Protein AF-A0A368EZ98-F1 (afdb_monomer_lite)

Radius of gyration: 18.26 Å; chains: 1; bounding box: 40×31×53 Å

pLDDT: mean 89.75, std 13.46, range [47.06, 98.25]

Foldseek 3Di:
DVVQWDQDPLRFIWGFPLVVQVVVLVVVVVCVVPDVPVPDPDDDDDDAPPKDFAFAVCLVVLVVPDDPVDRSSVSSDPNGGPDRIIGGQPTQSCVVVLVVVCVVVVVPPRPVCCVRRHDD

Secondary structure (DSSP, 8-state):
-BTTBEE-TTS-EEEEHHHHHHHHHHHHHHHHHHS-GGG---------SS----BPTTHHHHHHT--TTS-HHHHH-GGGBS-SEEE-TT--TTHHHHHHHHHHTTTTT-SHHHHHHS--

Structure (mmCIF, N/CA/C/O backbone):
data_AF-A0A368EZ98-F1
#
_entry.id   AF-A0A368EZ98-F1
#
loop_
_atom_site.group_PDB
_atom_site.id
_atom_site.type_symbol
_atom_sit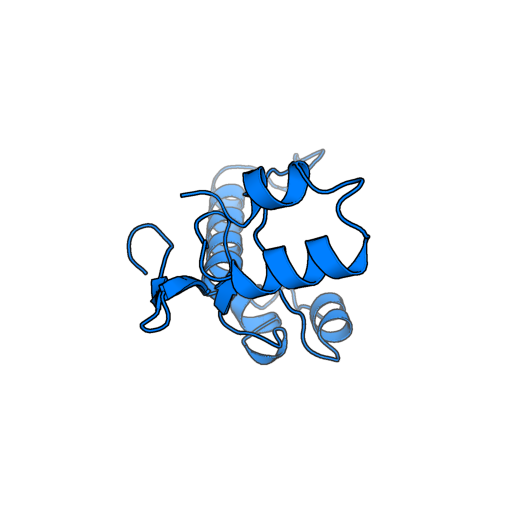e.label_atom_id
_atom_site.label_alt_id
_atom_site.label_comp_id
_atom_site.label_asym_id
_atom_site.label_entity_id
_atom_site.label_seq_id
_atom_site.pdbx_PDB_ins_code
_atom_site.Cartn_x
_atom_site.Cartn_y
_atom_site.Cartn_z
_atom_site.occupancy
_atom_site.B_iso_or_equiv
_atom_site.auth_seq_id
_atom_site.auth_comp_id
_atom_site.auth_asym_id
_atom_site.auth_atom_id
_atom_site.pdbx_PDB_model_num
ATOM 1 N N . THR A 1 1 ? 8.376 11.425 1.704 1.00 79.88 1 THR A N 1
ATOM 2 C CA . THR A 1 1 ? 7.675 11.568 0.413 1.00 79.88 1 THR A CA 1
ATOM 3 C C . THR A 1 1 ? 7.341 13.035 0.227 1.00 79.88 1 THR A C 1
ATOM 5 O O . THR A 1 1 ? 7.268 13.740 1.227 1.00 79.88 1 THR A O 1
ATOM 8 N N . CYS A 1 2 ? 7.158 13.498 -1.006 1.00 88.00 2 CYS A N 1
ATOM 9 C CA . CYS A 1 2 ? 6.487 14.773 -1.288 1.00 88.00 2 CYS A CA 1
ATOM 10 C C . CYS A 1 2 ? 5.130 14.409 -1.891 1.00 88.00 2 CYS A C 1
ATOM 12 O O . CYS A 1 2 ? 5.101 13.539 -2.753 1.00 88.00 2 CYS A O 1
ATOM 14 N N . ASP A 1 3 ? 4.022 14.948 -1.381 1.00 91.94 3 ASP A N 1
ATOM 15 C CA . ASP A 1 3 ? 2.657 14.622 -1.842 1.00 91.94 3 ASP A CA 1
ATOM 16 C C . ASP A 1 3 ? 2.341 13.112 -1.903 1.00 91.94 3 ASP A C 1
ATOM 18 O O . ASP A 1 3 ? 1.617 12.627 -2.767 1.00 91.94 3 ASP A O 1
ATOM 22 N N . GLY A 1 4 ? 2.920 12.332 -0.982 1.00 93.00 4 GLY A N 1
ATOM 23 C CA . GLY A 1 4 ? 2.732 10.877 -0.928 1.00 93.00 4 GLY A CA 1
ATOM 24 C C . GLY A 1 4 ? 3.581 10.072 -1.921 1.00 93.00 4 GLY A C 1
ATOM 25 O O . GLY A 1 4 ? 3.507 8.843 -1.907 1.00 93.00 4 GLY A O 1
ATOM 26 N N . VAL A 1 5 ? 4.438 10.718 -2.717 1.00 95.44 5 VAL A N 1
ATOM 27 C CA . VAL A 1 5 ? 5.240 10.079 -3.771 1.00 95.44 5 VAL A CA 1
ATOM 28 C C . VAL A 1 5 ? 6.748 10.196 -3.534 1.00 95.44 5 VAL A C 1
ATOM 30 O O . VAL A 1 5 ? 7.230 11.058 -2.787 1.00 95.44 5 VAL A O 1
ATOM 33 N N . LEU A 1 6 ? 7.504 9.321 -4.193 1.00 96.81 6 LEU A N 1
ATOM 34 C CA . LEU A 1 6 ? 8.953 9.372 -4.359 1.00 96.81 6 LEU A CA 1
ATOM 35 C C . LEU A 1 6 ? 9.281 9.226 -5.843 1.00 96.81 6 LEU A C 1
ATOM 37 O O . LEU A 1 6 ? 8.870 8.255 -6.472 1.00 96.81 6 LEU A O 1
ATOM 41 N N . LYS A 1 7 ? 10.060 10.169 -6.372 1.00 96.00 7 LYS A N 1
ATOM 42 C CA . LYS A 1 7 ? 10.678 10.060 -7.696 1.00 96.00 7 LYS A CA 1
ATOM 43 C C . LYS A 1 7 ? 12.059 9.442 -7.518 1.00 96.00 7 LYS A C 1
ATOM 45 O O . LYS A 1 7 ? 12.869 9.986 -6.766 1.00 96.00 7 LYS A O 1
ATOM 50 N N . GLN A 1 8 ? 12.301 8.305 -8.148 1.00 95.31 8 GLN A N 1
ATOM 51 C CA . GLN A 1 8 ? 13.575 7.601 -8.075 1.00 95.31 8 GLN A CA 1
ATOM 52 C C . GLN A 1 8 ? 14.546 8.103 -9.157 1.00 95.31 8 GLN A C 1
ATOM 54 O O . GLN A 1 8 ? 14.108 8.640 -10.178 1.00 95.31 8 GLN A O 1
ATOM 59 N N . PRO A 1 9 ? 15.868 7.923 -8.975 1.00 94.69 9 PRO A N 1
ATOM 60 C CA . PRO A 1 9 ? 16.864 8.321 -9.974 1.00 94.69 9 PRO A CA 1
ATOM 61 C C . PRO A 1 9 ? 16.722 7.615 -11.330 1.00 94.69 9 PRO A C 1
ATOM 63 O O . PRO A 1 9 ? 17.158 8.154 -12.342 1.00 94.69 9 PRO A O 1
ATOM 66 N N . ASP A 1 10 ? 16.120 6.425 -11.356 1.00 91.44 10 ASP A N 1
ATOM 67 C CA . ASP A 1 10 ? 15.850 5.654 -12.576 1.00 91.44 10 ASP A CA 1
ATOM 68 C C . ASP A 1 10 ? 14.589 6.118 -13.329 1.00 91.44 10 ASP A C 1
ATOM 70 O O . ASP A 1 10 ? 14.236 5.546 -14.359 1.00 91.44 10 ASP A O 1
ATOM 74 N N . GLY A 1 11 ? 13.924 7.167 -12.835 1.00 92.00 11 GLY A N 1
ATOM 75 C CA . GLY A 1 11 ? 12.698 7.713 -13.406 1.00 92.00 11 GLY A CA 1
ATOM 76 C C . GLY A 1 11 ? 11.419 7.052 -12.895 1.00 92.00 11 GLY A C 1
ATOM 77 O O . GLY A 1 11 ? 10.340 7.529 -13.243 1.00 92.00 11 GLY A O 1
ATO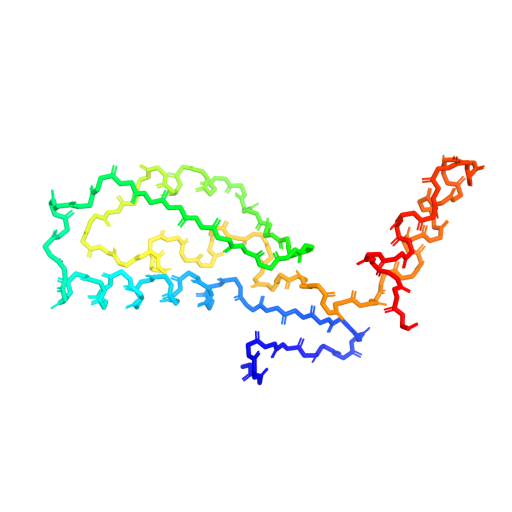M 78 N N . SER A 1 12 ? 11.507 6.011 -12.059 1.00 93.62 12 SER A N 1
ATOM 79 C CA . SER A 1 12 ? 10.316 5.391 -11.474 1.00 93.62 12 SER A CA 1
ATOM 80 C C . SER A 1 12 ? 9.643 6.293 -10.435 1.00 93.62 12 SER A C 1
ATOM 82 O O . SER A 1 12 ? 10.286 7.084 -9.731 1.00 93.62 12 SER A O 1
ATOM 84 N N . ILE A 1 13 ? 8.319 6.186 -10.333 1.00 95.94 13 ILE A N 1
ATOM 85 C CA . ILE A 1 13 ? 7.498 6.903 -9.361 1.00 95.94 13 ILE A CA 1
ATOM 86 C C . ILE A 1 13 ? 6.827 5.888 -8.441 1.00 95.94 13 ILE A C 1
ATOM 88 O O . ILE A 1 13 ? 6.033 5.045 -8.858 1.00 95.94 13 ILE A O 1
ATOM 92 N N . VAL A 1 14 ? 7.152 5.981 -7.153 1.00 97.31 14 VAL A N 1
ATOM 93 C CA . VAL A 1 14 ? 6.793 4.972 -6.153 1.00 97.31 14 VAL A CA 1
ATOM 94 C C . VAL A 1 14 ? 6.298 5.597 -4.852 1.00 97.31 14 VAL A C 1
ATOM 96 O O . VAL A 1 14 ? 6.566 6.761 -4.555 1.00 97.31 14 VAL A O 1
ATOM 99 N N . SER A 1 15 ? 5.642 4.796 -4.020 1.00 97.94 15 SER A N 1
ATOM 100 C CA . SER A 1 15 ? 5.281 5.156 -2.646 1.00 97.94 15 SER A CA 1
ATOM 101 C C . SER A 1 15 ? 5.704 4.051 -1.671 1.00 97.94 15 SER A C 1
ATOM 103 O O . SER A 1 15 ? 5.597 2.869 -2.006 1.00 97.94 15 SER A O 1
ATOM 105 N N . PRO A 1 16 ? 6.169 4.385 -0.451 1.00 97.94 16 PRO A N 1
ATOM 106 C CA . PRO A 1 16 ? 6.451 3.375 0.565 1.00 97.94 16 PRO A CA 1
ATOM 107 C C . PRO A 1 16 ? 5.173 2.657 1.006 1.00 97.94 16 PRO A C 1
ATOM 109 O O . PRO A 1 16 ? 4.220 3.302 1.437 1.00 97.94 16 PRO A O 1
ATOM 112 N N . VAL A 1 17 ? 5.160 1.325 0.973 1.00 97.88 17 VAL A N 1
ATOM 113 C CA . VAL A 1 17 ? 3.961 0.539 1.320 1.00 97.88 17 VAL A CA 1
ATOM 114 C C . VAL A 1 17 ? 3.562 0.744 2.782 1.00 97.88 17 VAL A C 1
ATOM 116 O O . VAL A 1 17 ? 2.391 0.962 3.092 1.00 97.88 17 VAL A O 1
ATOM 119 N N . LEU A 1 18 ? 4.542 0.758 3.689 1.00 97.88 18 LEU A N 1
ATOM 120 C CA . LEU A 1 18 ? 4.294 0.978 5.116 1.00 97.88 18 LEU A CA 1
ATOM 121 C C . LEU A 1 18 ? 3.736 2.371 5.431 1.00 97.88 18 LEU A C 1
ATOM 123 O O . LEU A 1 18 ? 3.071 2.532 6.452 1.00 97.88 18 LEU A O 1
ATOM 127 N N . MET A 1 19 ? 3.918 3.357 4.546 1.00 98.12 19 MET A N 1
ATOM 128 C CA . MET A 1 19 ? 3.259 4.657 4.690 1.00 98.12 19 MET A CA 1
ATOM 129 C C . MET A 1 19 ? 1.735 4.503 4.612 1.00 98.12 19 MET A C 1
ATOM 131 O O . MET A 1 19 ? 1.023 5.079 5.430 1.00 98.12 19 MET A O 1
ATOM 135 N N . TRP A 1 20 ? 1.228 3.692 3.677 1.00 97.81 20 TRP A N 1
ATOM 136 C CA . TRP A 1 20 ? -0.208 3.417 3.556 1.00 97.81 20 TRP A CA 1
ATOM 137 C C . TRP A 1 20 ? -0.738 2.590 4.725 1.00 97.81 20 TRP A C 1
ATOM 139 O O . TRP A 1 20 ? -1.815 2.883 5.239 1.00 97.81 20 TRP A O 1
ATOM 149 N N . VAL A 1 21 ? 0.034 1.602 5.189 1.00 98.06 21 VAL A N 1
ATOM 150 C CA . VAL A 1 21 ? -0.331 0.807 6.373 1.00 98.06 21 VAL A CA 1
ATOM 151 C C . VAL A 1 21 ? -0.446 1.710 7.602 1.00 98.06 21 VAL A C 1
ATOM 153 O O . VAL A 1 21 ? -1.457 1.668 8.301 1.00 98.06 21 VAL A O 1
ATOM 156 N N . LYS A 1 22 ? 0.531 2.599 7.823 1.00 98.25 22 LYS A N 1
ATOM 157 C CA . LYS A 1 22 ? 0.487 3.538 8.948 1.00 98.25 22 LYS A CA 1
ATOM 158 C C . LYS A 1 22 ? -0.657 4.541 8.826 1.00 98.25 22 LYS A C 1
ATOM 160 O O . LYS A 1 22 ? -1.282 4.880 9.826 1.00 98.25 22 LYS A O 1
ATOM 165 N N . ALA A 1 23 ? -0.953 5.012 7.616 1.00 98.00 23 ALA A N 1
ATOM 166 C CA . ALA A 1 23 ? -2.100 5.882 7.379 1.00 98.00 23 ALA A CA 1
ATOM 167 C C . ALA A 1 23 ? -3.427 5.191 7.742 1.00 98.00 23 ALA A C 1
ATOM 169 O O . ALA A 1 23 ? -4.319 5.846 8.279 1.00 98.00 23 ALA A O 1
ATOM 170 N N . MET A 1 24 ? -3.540 3.876 7.518 1.00 97.38 24 MET A N 1
ATOM 171 C CA . MET A 1 24 ? -4.707 3.096 7.936 1.00 97.38 24 MET A CA 1
ATOM 172 C C . MET A 1 24 ? -4.842 3.037 9.462 1.00 97.38 24 MET A C 1
ATOM 174 O O . MET A 1 24 ? -5.942 3.251 9.965 1.00 97.38 24 MET A O 1
ATOM 178 N N . ASP A 1 25 ? -3.744 2.830 10.201 1.00 97.69 25 ASP A N 1
ATOM 179 C CA . ASP A 1 25 ? -3.763 2.904 11.673 1.00 97.69 25 ASP A CA 1
ATOM 180 C C . ASP A 1 25 ? -4.318 4.254 12.148 1.00 97.69 25 ASP A C 1
ATOM 182 O O . ASP A 1 25 ? -5.244 4.307 12.956 1.00 97.69 25 ASP A O 1
ATOM 186 N N . LEU A 1 26 ? -3.800 5.354 11.590 1.00 98.19 26 LEU A N 1
ATOM 187 C CA . LEU A 1 26 ? -4.232 6.709 11.946 1.00 98.19 26 LEU A CA 1
ATOM 188 C C . LEU A 1 26 ? -5.708 6.960 11.604 1.00 98.19 26 LEU A C 1
ATOM 190 O O . LEU A 1 26 ? -6.423 7.590 12.383 1.00 98.19 26 LEU A O 1
ATOM 194 N N . LEU A 1 27 ? -6.179 6.463 10.458 1.00 96.81 27 LEU A N 1
ATOM 195 C CA . LEU A 1 27 ? -7.577 6.585 10.049 1.00 96.81 27 LEU A CA 1
ATOM 196 C C . LEU A 1 27 ? -8.509 5.819 10.995 1.00 96.81 27 LEU A C 1
ATOM 198 O O . LEU A 1 27 ? -9.533 6.359 11.414 1.00 96.81 27 LEU A O 1
ATOM 202 N N . LEU A 1 28 ? -8.165 4.578 11.342 1.00 95.06 28 LEU A N 1
ATOM 203 C CA . LEU A 1 28 ? -8.976 3.739 12.226 1.00 95.06 28 LEU A CA 1
ATOM 204 C C . LEU A 1 28 ? -9.028 4.305 13.651 1.00 95.06 28 LEU A C 1
ATOM 206 O O . LEU A 1 28 ? -10.107 4.346 14.247 1.00 95.06 28 LEU A O 1
ATOM 210 N N . GLU A 1 29 ? -7.905 4.818 14.161 1.00 95.81 29 GLU A N 1
ATOM 211 C CA . GLU A 1 29 ? -7.836 5.563 15.427 1.00 95.81 29 GLU A CA 1
ATOM 212 C C . GLU A 1 29 ? -8.776 6.780 15.392 1.00 95.81 29 GLU A C 1
ATOM 214 O O . GLU A 1 29 ? -9.606 6.987 16.284 1.00 95.81 29 GLU A O 1
ATOM 219 N N . HIS A 1 30 ? -8.716 7.557 14.306 1.00 96.38 30 HIS A N 1
ATOM 220 C CA . HIS A 1 30 ? -9.546 8.743 14.132 1.00 96.38 30 HIS A CA 1
ATOM 221 C C . HIS A 1 30 ? -11.042 8.404 14.082 1.00 96.38 30 HIS A C 1
ATOM 223 O O . HIS A 1 30 ? -11.846 9.056 14.753 1.00 96.38 30 HIS A O 1
ATOM 229 N N . ILE A 1 31 ? -11.425 7.361 13.341 1.00 95.31 31 ILE A N 1
ATOM 230 C CA . ILE A 1 31 ? -12.807 6.868 13.269 1.00 95.31 31 ILE A CA 1
ATOM 231 C C . ILE A 1 31 ? -13.284 6.421 14.651 1.00 95.31 31 ILE A C 1
ATOM 233 O O . ILE A 1 31 ? -14.352 6.852 15.088 1.00 95.31 31 ILE A O 1
ATOM 237 N N . ARG A 1 32 ? -12.488 5.616 15.366 1.00 94.25 32 ARG A N 1
ATOM 238 C CA . ARG A 1 32 ? -12.818 5.134 16.716 1.00 94.25 32 ARG A CA 1
ATOM 239 C C . ARG A 1 32 ? -13.054 6.284 17.695 1.00 94.25 32 ARG A C 1
ATOM 241 O O . ARG A 1 32 ? -13.921 6.170 18.556 1.00 94.25 32 ARG A O 1
ATOM 248 N N . SER A 1 33 ? -12.321 7.390 17.551 1.00 96.12 33 SER A N 1
ATOM 249 C CA . SER A 1 33 ? -12.478 8.573 18.406 1.00 96.12 33 SER A CA 1
ATOM 250 C C . SER A 1 33 ? -13.790 9.341 18.174 1.00 96.12 33 SER A C 1
ATOM 252 O O . SER A 1 33 ? -14.209 10.113 19.033 1.00 96.12 33 SER A O 1
ATOM 254 N N . ARG A 1 34 ? -14.450 9.141 17.023 1.00 96.06 34 ARG A N 1
ATOM 255 C CA . ARG A 1 34 ? -15.623 9.925 16.588 1.00 96.06 34 ARG A CA 1
ATOM 256 C C . ARG A 1 34 ? -16.900 9.115 16.424 1.00 96.06 34 ARG A C 1
ATOM 258 O O . ARG A 1 34 ? -17.989 9.678 16.483 1.00 96.06 34 ARG A O 1
ATOM 265 N N . ILE A 1 35 ? -16.781 7.815 16.177 1.00 94.69 35 ILE A N 1
ATOM 266 C CA . ILE A 1 35 ? -17.895 6.934 15.840 1.00 94.69 35 ILE A CA 1
ATOM 267 C C . ILE A 1 35 ? -17.842 5.721 16.761 1.00 94.69 35 ILE A C 1
ATOM 269 O O . ILE A 1 35 ? -16.801 5.088 16.936 1.00 94.69 35 ILE A O 1
ATOM 273 N N . ALA A 1 36 ? -18.990 5.357 17.330 1.00 95.88 36 ALA A N 1
ATOM 274 C CA . ALA A 1 36 ? -19.122 4.105 18.056 1.00 95.88 36 ALA A CA 1
ATOM 275 C C . ALA A 1 36 ? -18.960 2.936 17.072 1.00 95.88 36 ALA A C 1
ATOM 277 O O . ALA A 1 36 ? -19.910 2.582 16.390 1.00 95.88 36 ALA A O 1
ATOM 278 N N . VAL A 1 37 ? -17.777 2.317 17.012 1.00 93.88 37 VAL A N 1
ATOM 279 C CA . VAL A 1 37 ? -17.424 1.267 16.027 1.00 93.88 37 VAL A CA 1
ATOM 280 C C . VAL A 1 37 ? -18.484 0.158 15.918 1.00 93.88 37 VAL A C 1
ATOM 282 O O . VAL A 1 37 ? -18.749 -0.343 14.830 1.00 93.88 37 VAL A O 1
ATOM 285 N N . LYS A 1 38 ? -19.174 -0.160 17.022 1.00 96.00 38 LYS A N 1
ATOM 286 C CA . LYS A 1 38 ? -20.291 -1.121 17.067 1.00 96.00 38 LYS A CA 1
ATOM 287 C C . LYS A 1 38 ? -21.496 -0.780 16.172 1.00 96.00 38 LYS A C 1
ATOM 289 O O . LYS A 1 38 ? -22.327 -1.651 15.951 1.00 96.00 38 LYS A O 1
ATOM 294 N N . SER A 1 39 ? -21.641 0.462 15.707 1.00 95.62 39 SER A N 1
ATOM 295 C CA . SER A 1 39 ? -22.729 0.879 14.811 1.00 95.62 39 SER A CA 1
ATOM 296 C C . SER A 1 39 ? -22.379 0.758 13.324 1.00 95.62 39 SER A C 1
ATOM 298 O O . SER A 1 39 ? -23.250 0.967 12.479 1.00 95.62 39 SER A O 1
ATOM 300 N N . ILE A 1 40 ? -21.130 0.424 12.981 1.00 95.50 40 ILE A N 1
ATOM 301 C CA . ILE A 1 40 ? -20.687 0.284 11.591 1.00 95.50 40 ILE A CA 1
ATOM 302 C C . ILE A 1 40 ? -21.264 -1.010 11.009 1.00 95.50 40 ILE A C 1
ATOM 304 O O . ILE A 1 40 ? -20.924 -2.107 11.445 1.00 95.50 40 ILE A O 1
ATOM 308 N N . ARG A 1 41 ? -22.139 -0.884 10.004 1.00 97.12 41 ARG A N 1
ATOM 309 C CA . ARG A 1 41 ? -22.788 -2.028 9.340 1.00 97.12 41 ARG A CA 1
ATOM 310 C C . ARG A 1 41 ? -21.983 -2.591 8.170 1.00 97.12 41 ARG A C 1
ATOM 312 O O . ARG A 1 41 ? -22.065 -3.783 7.893 1.00 97.12 41 ARG A O 1
ATOM 319 N N . CYS A 1 42 ? -21.248 -1.741 7.461 1.00 96.75 42 CYS A N 1
ATOM 320 C CA . CYS A 1 42 ? -20.416 -2.138 6.332 1.00 96.75 42 CYS A CA 1
ATOM 321 C C . CYS A 1 42 ? -19.220 -1.196 6.178 1.00 96.75 42 CYS A C 1
ATOM 323 O O . CYS A 1 42 ? -19.259 -0.042 6.605 1.00 96.75 42 CYS A O 1
ATOM 325 N N . ILE A 1 43 ? -18.163 -1.713 5.554 1.00 94.81 43 ILE A N 1
ATOM 326 C CA . ILE A 1 43 ? -16.973 -0.962 5.160 1.00 94.81 43 ILE A CA 1
ATOM 327 C C . ILE A 1 43 ? -16.804 -1.167 3.656 1.00 94.81 43 ILE A C 1
ATOM 329 O O . ILE A 1 43 ? -16.870 -2.295 3.170 1.00 94.81 43 ILE A O 1
ATOM 333 N N . GLY A 1 44 ? -16.609 -0.071 2.931 1.00 95.88 44 GLY A N 1
ATOM 334 C CA . GLY A 1 44 ? -16.255 -0.059 1.516 1.00 95.88 44 GLY A CA 1
ATOM 335 C C . GLY A 1 44 ? -15.018 0.804 1.302 1.00 95.88 44 GLY A C 1
ATOM 336 O O . GLY A 1 44 ? -14.621 1.559 2.191 1.00 95.88 44 GLY A O 1
ATOM 337 N N . GLY A 1 45 ? -14.403 0.698 0.130 1.00 94.19 45 GLY A N 1
ATOM 338 C CA . GLY A 1 45 ? -13.199 1.455 -0.176 1.00 94.19 45 GLY A CA 1
ATOM 339 C C . GLY A 1 45 ? -13.013 1.674 -1.667 1.00 94.19 45 GLY A C 1
ATOM 340 O O . GLY A 1 45 ? -13.505 0.908 -2.492 1.00 94.19 45 GLY A O 1
ATOM 341 N N . GLY A 1 46 ? -12.280 2.735 -1.980 1.00 95.25 46 GLY A N 1
ATOM 342 C CA . GLY A 1 46 ? -11.661 2.965 -3.276 1.00 95.25 46 GLY A CA 1
ATOM 343 C C . GLY A 1 46 ? -10.154 3.085 -3.084 1.00 95.25 46 GLY A C 1
ATOM 344 O O . GLY A 1 46 ? -9.683 3.426 -1.998 1.00 95.25 46 GLY A O 1
ATOM 345 N N . ALA A 1 47 ? -9.400 2.798 -4.134 1.00 93.50 47 ALA A N 1
ATOM 346 C CA . ALA A 1 47 ? -7.956 2.958 -4.151 1.00 93.50 47 ALA A CA 1
ATOM 347 C C . ALA A 1 47 ? -7.540 3.592 -5.475 1.00 93.50 47 ALA A C 1
ATOM 349 O O . ALA A 1 47 ? -8.254 3.485 -6.475 1.00 93.50 47 ALA A O 1
ATOM 350 N N . GLN A 1 48 ? -6.373 4.233 -5.483 1.00 93.12 48 GLN A N 1
ATOM 351 C CA . GLN A 1 48 ? -5.731 4.603 -6.739 1.00 93.12 48 GLN A CA 1
ATOM 352 C C . GLN A 1 48 ? -5.576 3.359 -7.629 1.00 93.12 48 GLN A C 1
ATOM 354 O O . GLN A 1 48 ? -5.257 2.271 -7.142 1.00 93.12 48 GLN A O 1
ATOM 359 N N . GLN A 1 49 ? -5.810 3.518 -8.929 1.00 88.88 49 GLN A N 1
ATOM 360 C CA . GLN A 1 49 ? -5.620 2.436 -9.894 1.00 88.88 49 GLN A CA 1
ATOM 361 C C . GLN A 1 49 ? -4.124 2.208 -10.155 1.00 88.88 49 GLN A C 1
ATOM 363 O O . GLN A 1 49 ? -3.292 3.025 -9.771 1.00 88.88 49 GLN A O 1
ATOM 368 N N . HIS A 1 50 ? -3.772 1.078 -10.770 1.00 87.94 50 HIS A N 1
ATOM 369 C CA . HIS A 1 50 ? -2.412 0.731 -11.231 1.00 87.94 50 HIS A CA 1
ATOM 370 C C . HIS A 1 50 ? -1.305 0.605 -10.169 1.00 87.94 50 HIS A C 1
ATOM 372 O O . HIS A 1 50 ? -0.219 0.122 -10.484 1.00 87.94 50 HIS A O 1
ATOM 378 N N . GLY A 1 51 ? -1.572 0.949 -8.908 1.00 91.44 51 GLY A N 1
ATOM 379 C CA . GLY A 1 51 ? -0.663 0.681 -7.798 1.00 91.44 51 GLY A CA 1
ATOM 380 C C . GLY A 1 51 ? -0.574 -0.812 -7.480 1.00 91.44 51 GLY A C 1
ATOM 381 O O . GLY A 1 51 ? -1.594 -1.498 -7.442 1.00 91.44 51 GLY A O 1
ATOM 382 N N . THR A 1 52 ? 0.635 -1.320 -7.225 1.00 95.12 52 THR A N 1
ATOM 383 C CA . THR A 1 52 ? 0.851 -2.757 -6.959 1.00 95.12 52 THR A CA 1
ATOM 384 C C . THR A 1 52 ? 1.650 -2.985 -5.681 1.00 95.12 52 THR A C 1
ATOM 386 O O . THR A 1 52 ? 2.757 -2.469 -5.542 1.00 95.12 52 THR A O 1
ATOM 389 N N . VAL A 1 53 ? 1.132 -3.797 -4.755 1.00 97.44 53 VAL A N 1
ATOM 390 C CA . VAL A 1 53 ? 1.840 -4.205 -3.528 1.00 97.44 53 VAL A CA 1
ATOM 391 C C . VAL A 1 53 ? 2.359 -5.631 -3.672 1.00 97.44 53 VAL A C 1
ATOM 393 O O . VAL A 1 53 ? 1.604 -6.546 -3.993 1.00 97.44 53 VAL A O 1
ATOM 396 N N . TYR A 1 54 ? 3.643 -5.823 -3.380 1.00 97.88 54 TYR A N 1
ATOM 397 C CA . TYR A 1 54 ? 4.312 -7.116 -3.478 1.00 97.88 54 TYR A CA 1
ATOM 398 C C . TYR A 1 54 ? 4.482 -7.717 -2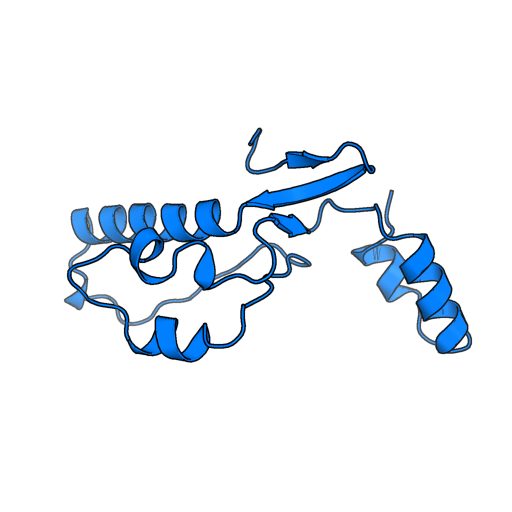.084 1.00 97.88 54 TYR A C 1
ATOM 400 O O . TYR A 1 54 ? 5.302 -7.254 -1.288 1.00 97.88 54 TYR A O 1
ATOM 408 N N . TRP A 1 55 ? 3.700 -8.747 -1.779 1.00 98.19 55 TRP A N 1
ATOM 409 C CA . TRP A 1 55 ? 3.737 -9.441 -0.493 1.00 98.19 55 TRP A CA 1
ATOM 410 C C . TRP A 1 55 ? 4.911 -10.419 -0.416 1.00 98.19 55 TRP A C 1
ATOM 412 O O . TRP A 1 55 ? 5.211 -11.125 -1.376 1.00 98.19 55 TRP A O 1
ATOM 422 N N . ALA A 1 56 ? 5.569 -10.473 0.740 1.00 98.12 56 ALA A N 1
ATOM 423 C CA . ALA A 1 56 ? 6.630 -11.439 0.998 1.00 98.12 56 ALA A CA 1
ATOM 424 C C . ALA A 1 56 ? 6.063 -12.842 1.261 1.00 98.12 56 ALA A C 1
ATOM 426 O O . ALA A 1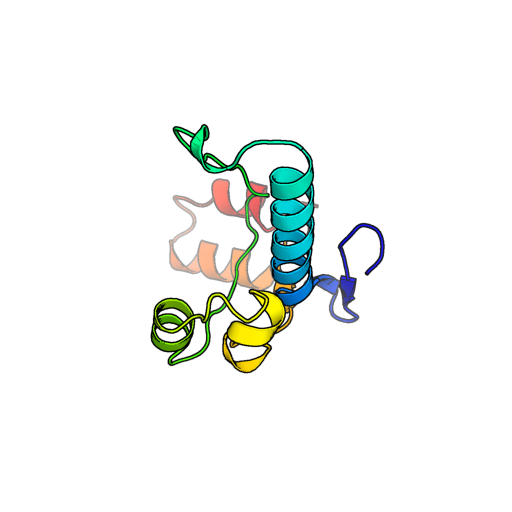 56 ? 4.929 -13.013 1.723 1.00 98.12 56 ALA A O 1
ATOM 427 N N . THR A 1 57 ? 6.889 -13.867 1.049 1.00 97.94 57 THR A N 1
ATOM 428 C CA . THR A 1 57 ? 6.567 -15.233 1.473 1.00 97.94 57 THR A CA 1
ATOM 429 C C . THR A 1 57 ? 6.238 -15.259 2.968 1.00 97.94 57 THR A C 1
ATOM 431 O O . THR A 1 57 ? 6.984 -14.746 3.798 1.00 97.94 57 THR A O 1
ATOM 434 N N . GLY A 1 58 ? 5.099 -15.861 3.321 1.00 96.50 58 GLY A N 1
ATOM 435 C CA . GLY A 1 58 ? 4.619 -15.928 4.704 1.00 96.50 58 GLY A CA 1
ATOM 436 C C . GLY A 1 58 ? 3.847 -14.694 5.185 1.00 96.50 58 GLY A C 1
ATOM 437 O O . GLY A 1 58 ? 3.340 -14.713 6.309 1.00 96.50 58 GLY A O 1
ATOM 438 N N . ALA A 1 59 ? 3.676 -13.656 4.361 1.00 97.38 59 ALA A N 1
ATOM 439 C CA . ALA A 1 59 ? 2.907 -12.475 4.749 1.00 97.38 59 ALA A CA 1
ATOM 440 C C . ALA A 1 59 ? 1.436 -12.787 5.060 1.00 97.38 59 ALA A C 1
ATOM 442 O O . ALA A 1 59 ? 0.896 -12.250 6.021 1.00 97.38 59 ALA A O 1
ATOM 443 N N . SER A 1 60 ? 0.812 -13.729 4.344 1.00 97.00 60 SER A N 1
ATOM 444 C CA . SER A 1 60 ? -0.549 -14.194 4.656 1.00 97.00 60 SER A CA 1
ATOM 445 C C . SER A 1 60 ? -0.651 -14.770 6.071 1.00 97.00 60 SER A C 1
ATOM 447 O O . SER A 1 60 ? -1.620 -14.508 6.775 1.00 97.00 60 SER A O 1
ATOM 449 N N . LYS A 1 61 ? 0.376 -15.505 6.526 1.00 97.25 61 LYS A N 1
ATOM 450 C CA . LYS A 1 61 ? 0.437 -16.015 7.903 1.00 97.25 61 LYS A CA 1
ATOM 451 C C . LYS A 1 61 ? 0.598 -14.872 8.903 1.00 97.25 61 LYS A C 1
ATOM 453 O O . LYS A 1 61 ? -0.030 -14.918 9.952 1.00 97.25 61 LYS A O 1
ATOM 458 N N . ARG A 1 62 ? 1.407 -13.852 8.600 1.00 95.94 62 ARG A N 1
ATOM 459 C CA . ARG A 1 62 ? 1.531 -12.658 9.458 1.00 95.94 62 ARG A CA 1
ATOM 460 C C . ARG A 1 62 ? 0.196 -11.928 9.585 1.00 95.94 62 ARG A C 1
ATOM 462 O O . ARG A 1 62 ? -0.244 -11.687 10.699 1.00 95.94 62 ARG A O 1
ATOM 469 N N . LEU A 1 63 ? -0.471 -11.671 8.458 1.00 96.00 63 LEU A N 1
ATOM 470 C CA . LEU A 1 63 ? -1.778 -11.016 8.406 1.00 96.00 63 LEU A CA 1
ATOM 471 C C . LEU A 1 63 ? -2.834 -11.776 9.224 1.00 96.00 63 LEU A C 1
ATOM 473 O O . LEU A 1 63 ? -3.594 -11.165 9.966 1.00 96.00 63 LEU A O 1
ATOM 477 N N . ALA A 1 64 ? -2.849 -13.108 9.131 1.00 97.06 64 ALA A N 1
ATOM 478 C CA . ALA A 1 64 ? -3.775 -13.949 9.887 1.00 97.06 64 ALA A CA 1
ATOM 479 C C . ALA A 1 64 ? -3.502 -13.981 11.404 1.00 97.06 64 ALA A C 1
ATOM 481 O O . ALA A 1 64 ? -4.392 -14.343 12.165 1.00 97.06 64 ALA A O 1
ATOM 482 N N . ASN A 1 65 ? -2.289 -13.627 11.843 1.00 96.44 65 ASN A N 1
ATOM 483 C CA . ASN A 1 65 ? -1.867 -13.662 13.247 1.00 96.44 65 ASN A CA 1
ATOM 484 C C . ASN A 1 65 ? -1.621 -12.254 13.821 1.00 96.44 65 ASN A C 1
ATOM 486 O O . ASN A 1 65 ? -0.813 -12.097 14.737 1.00 96.44 65 ASN A O 1
ATOM 490 N N . LEU A 1 66 ? -2.274 -11.223 13.273 1.00 96.62 66 LEU A N 1
ATOM 491 C CA . LEU A 1 66 ? -2.200 -9.874 13.834 1.00 96.62 66 LEU A CA 1
ATOM 492 C C . LEU A 1 66 ? -2.796 -9.838 15.247 1.00 96.62 66 LEU A C 1
ATOM 494 O O . LEU A 1 66 ? -3.850 -10.417 15.506 1.00 96.62 66 LEU A O 1
ATOM 498 N N . SER A 1 67 ? -2.118 -9.130 16.150 1.00 95.81 67 SER A N 1
ATOM 499 C CA . SER A 1 67 ? -2.580 -8.904 17.520 1.00 95.81 67 SER A CA 1
ATOM 500 C C . SER A 1 67 ? -3.395 -7.616 17.609 1.00 95.81 67 SER A C 1
ATOM 502 O O . SER A 1 67 ? -3.003 -6.602 17.030 1.00 95.81 67 SER A O 1
ATOM 504 N N . SER A 1 68 ? -4.479 -7.627 18.393 1.00 93.81 68 SER A N 1
ATOM 505 C CA . SER A 1 68 ? -5.235 -6.416 18.755 1.00 93.81 68 SER A CA 1
ATOM 506 C C . SER A 1 68 ? -4.426 -5.431 19.596 1.00 93.81 68 SER A C 1
ATOM 508 O O . SER A 1 68 ? -4.775 -4.257 19.666 1.00 93.81 68 SER A O 1
ATOM 510 N N . GLU A 1 69 ? -3.343 -5.905 20.213 1.00 94.69 69 GLU A N 1
ATOM 511 C CA . GLU A 1 69 ? -2.476 -5.116 21.092 1.00 94.69 69 GLU A CA 1
ATOM 512 C C . GLU A 1 69 ? -1.374 -4.369 20.323 1.00 94.69 69 GLU A C 1
ATOM 514 O O . GLU A 1 69 ? -0.550 -3.681 20.923 1.00 94.69 69 GLU A O 1
ATOM 519 N N . SER A 1 70 ? -1.322 -4.518 18.996 1.00 94.12 70 SER A N 1
ATOM 520 C CA . SER A 1 70 ? -0.313 -3.906 18.127 1.00 94.12 70 SER A CA 1
ATOM 521 C C . SER A 1 70 ? -0.951 -3.158 16.964 1.00 94.12 70 SER A C 1
ATOM 523 O O . SER A 1 70 ? -2.015 -3.541 16.481 1.00 94.12 70 SER A O 1
ATOM 525 N N . THR A 1 71 ? -0.269 -2.125 16.468 1.00 97.38 71 THR A N 1
ATOM 526 C CA . THR A 1 71 ? -0.687 -1.437 15.240 1.00 97.38 71 THR A CA 1
ATOM 527 C C . THR A 1 71 ? -0.520 -2.342 14.013 1.00 97.38 71 THR A C 1
ATOM 529 O O . THR A 1 71 ? 0.306 -3.262 14.016 1.00 97.38 71 THR A O 1
ATOM 532 N N . LEU A 1 72 ? -1.264 -2.075 12.935 1.00 97.56 72 LEU A N 1
ATOM 533 C CA . LEU A 1 72 ? -1.093 -2.775 11.658 1.00 97.56 72 LEU A CA 1
ATOM 534 C C . LEU A 1 72 ? 0.325 -2.582 11.120 1.00 97.56 72 LEU A C 1
ATOM 536 O O . LEU A 1 72 ? 0.922 -3.526 10.597 1.00 97.56 72 LEU A O 1
ATOM 540 N N . HIS A 1 73 ? 0.866 -1.369 11.266 1.00 97.94 73 HIS A N 1
ATOM 541 C CA . HIS A 1 73 ? 2.223 -1.041 10.853 1.00 97.94 73 HIS A CA 1
ATOM 542 C C . HIS A 1 73 ? 3.261 -1.952 11.518 1.00 97.94 73 HIS A C 1
ATOM 544 O O . HIS A 1 73 ? 4.122 -2.494 10.824 1.00 97.94 73 HIS A O 1
ATOM 550 N N . ASP A 1 74 ? 3.157 -2.167 12.830 1.00 96.69 74 ASP A N 1
ATOM 551 C CA . ASP A 1 74 ? 4.129 -2.972 13.577 1.00 96.69 74 ASP A CA 1
ATOM 552 C C . ASP A 1 74 ? 3.907 -4.476 13.373 1.00 96.69 74 ASP A C 1
ATOM 554 O O . ASP A 1 74 ? 4.868 -5.231 13.222 1.00 96.69 74 ASP A O 1
ATOM 558 N N . GLY A 1 75 ? 2.645 -4.917 13.316 1.00 96.25 75 GLY A N 1
ATOM 559 C CA . GLY A 1 75 ? 2.296 -6.327 13.136 1.00 96.25 75 GLY A CA 1
ATOM 560 C C . GLY A 1 75 ? 2.663 -6.878 11.753 1.00 96.25 75 GLY A C 1
ATOM 561 O O . GLY A 1 75 ? 3.139 -8.012 11.637 1.00 96.25 75 GLY A O 1
ATOM 562 N N . LEU A 1 76 ? 2.479 -6.083 10.693 1.00 96.25 76 LEU A N 1
ATOM 563 C CA . LEU A 1 76 ? 2.933 -6.446 9.348 1.00 96.25 76 LEU A CA 1
ATOM 564 C C . LEU A 1 76 ? 4.437 -6.195 9.200 1.00 96.25 76 LEU A C 1
ATOM 566 O O . LEU A 1 76 ? 5.187 -7.103 8.819 1.00 96.25 76 LEU A O 1
ATOM 570 N N . GLY A 1 77 ? 4.872 -4.976 9.528 1.00 95.69 77 GLY A N 1
ATOM 571 C CA . GLY A 1 77 ? 6.252 -4.527 9.411 1.00 95.69 77 GLY A CA 1
ATOM 572 C C . GLY A 1 77 ? 6.831 -4.676 8.002 1.00 95.69 77 GLY A C 1
ATOM 573 O O . GLY A 1 77 ? 6.162 -5.039 7.033 1.00 95.69 77 GLY A O 1
ATOM 574 N N . GLN A 1 78 ? 8.134 -4.425 7.879 1.00 95.12 78 GLN A N 1
ATOM 575 C CA . GLN A 1 78 ? 8.826 -4.519 6.590 1.00 95.12 78 GLN A CA 1
ATOM 576 C C . GLN A 1 78 ? 8.854 -5.956 6.043 1.00 95.12 78 GLN A C 1
ATOM 578 O O . GLN 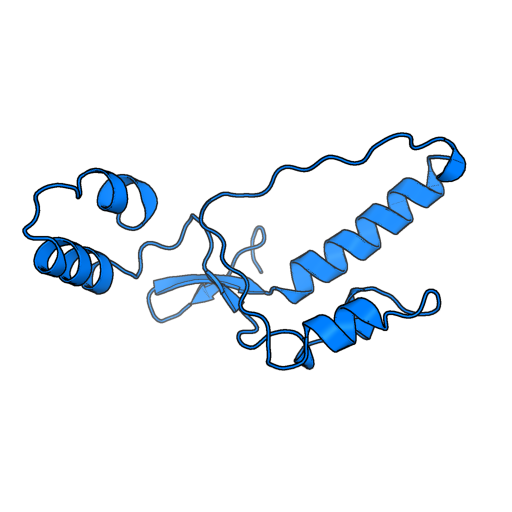A 1 78 ? 8.835 -6.162 4.834 1.00 95.12 78 GLN A O 1
ATOM 583 N N . ALA A 1 79 ? 8.850 -6.954 6.933 1.00 95.12 79 ALA A N 1
ATOM 584 C CA . ALA A 1 79 ? 8.930 -8.372 6.586 1.00 95.12 79 ALA A CA 1
ATOM 585 C C . ALA A 1 79 ? 7.660 -8.933 5.922 1.00 95.12 79 ALA A C 1
ATOM 587 O O . ALA A 1 79 ? 7.690 -10.057 5.423 1.00 95.12 79 ALA A O 1
ATOM 588 N N . ALA A 1 80 ? 6.544 -8.197 5.928 1.00 97.56 80 ALA A N 1
ATOM 589 C CA . ALA A 1 80 ? 5.347 -8.577 5.182 1.00 97.56 80 ALA A CA 1
ATOM 590 C C . ALA A 1 80 ? 5.442 -8.242 3.683 1.00 97.56 80 ALA A C 1
ATOM 592 O O . ALA A 1 80 ? 4.653 -8.766 2.897 1.00 97.56 80 ALA A O 1
ATOM 593 N N . PHE A 1 81 ? 6.405 -7.418 3.262 1.00 98.19 81 PHE A N 1
ATOM 594 C CA . PHE A 1 81 ? 6.479 -6.905 1.895 1.00 98.19 81 PHE A CA 1
ATOM 595 C C . PHE A 1 81 ? 7.799 -7.290 1.232 1.00 98.19 81 PHE A C 1
ATOM 597 O O . PHE A 1 81 ? 8.874 -7.048 1.774 1.00 98.19 81 PHE A O 1
ATOM 604 N N . ALA A 1 82 ? 7.710 -7.890 0.044 1.00 98.12 82 ALA A N 1
ATOM 605 C CA . ALA A 1 82 ? 8.874 -8.252 -0.759 1.00 98.12 82 ALA A CA 1
ATOM 606 C C . ALA A 1 82 ? 9.555 -7.006 -1.334 1.00 98.12 82 ALA A C 1
ATOM 608 O O . ALA A 1 82 ? 10.780 -6.953 -1.402 1.00 98.12 82 ALA A O 1
ATOM 609 N N . LEU A 1 83 ? 8.758 -5.995 -1.704 1.00 97.19 83 LEU A N 1
ATOM 610 C CA . LEU A 1 83 ? 9.244 -4.688 -2.133 1.00 97.19 83 LEU A CA 1
ATOM 611 C C . LEU A 1 83 ? 8.750 -3.599 -1.164 1.00 97.19 83 LEU A C 1
ATOM 613 O O . LEU A 1 83 ? 7.541 -3.488 -0.947 1.00 97.19 83 LEU A O 1
ATOM 617 N N . PRO A 1 84 ? 9.652 -2.780 -0.586 1.00 96.69 84 PRO A N 1
ATOM 618 C CA . PRO A 1 84 ? 9.274 -1.685 0.314 1.00 96.69 84 PRO A CA 1
ATOM 619 C C . PRO A 1 84 ? 8.543 -0.550 -0.406 1.00 96.69 84 PRO A C 1
ATOM 621 O O . PRO A 1 84 ? 7.746 0.168 0.203 1.00 96.69 84 PRO A O 1
ATOM 624 N N . LEU A 1 85 ? 8.848 -0.370 -1.690 1.00 97.44 85 LEU A N 1
ATOM 625 C CA . LEU A 1 85 ? 8.347 0.699 -2.537 1.00 97.44 85 LEU A CA 1
ATOM 626 C C . LEU A 1 85 ? 7.424 0.093 -3.591 1.00 97.44 85 LEU A C 1
ATOM 628 O O . LEU A 1 85 ? 7.798 -0.845 -4.292 1.00 97.44 85 LEU A O 1
ATOM 632 N N . SER A 1 86 ? 6.212 0.624 -3.673 1.00 96.69 86 SER A N 1
ATOM 633 C CA . SER A 1 86 ? 5.196 0.214 -4.632 1.00 96.69 86 SER A CA 1
ATOM 634 C C . SER A 1 86 ? 5.164 1.204 -5.798 1.00 96.69 86 SER A C 1
ATOM 636 O O . SER A 1 86 ? 5.076 2.405 -5.527 1.00 96.69 86 SER A O 1
ATOM 638 N N . PRO A 1 87 ? 5.228 0.748 -7.066 1.00 95.69 87 PRO A N 1
ATOM 639 C CA . PRO A 1 87 ? 4.937 1.609 -8.205 1.00 95.69 87 PRO A CA 1
ATOM 640 C C . PRO A 1 87 ? 3.482 2.065 -8.131 1.00 95.69 87 PRO A C 1
ATOM 642 O O . PRO A 1 87 ? 2.607 1.322 -7.673 1.00 95.69 87 PRO A O 1
ATOM 645 N N . ILE A 1 88 ? 3.231 3.293 -8.564 1.00 94.25 88 ILE A N 1
ATOM 646 C CA . ILE A 1 88 ? 1.910 3.926 -8.513 1.00 94.25 88 ILE A CA 1
ATOM 647 C C . ILE A 1 88 ? 1.491 4.394 -9.906 1.00 94.25 88 I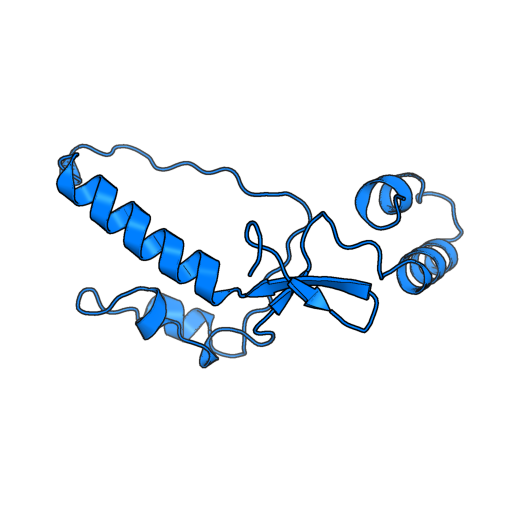LE A C 1
ATOM 649 O O . ILE A 1 88 ? 2.288 4.371 -10.832 1.00 94.25 88 ILE A O 1
ATOM 653 N N . TRP A 1 89 ? 0.246 4.845 -10.054 1.00 90.56 89 TRP A N 1
ATOM 654 C CA . TRP A 1 89 ? -0.334 5.252 -11.343 1.00 90.56 89 TRP A CA 1
ATOM 655 C C . TRP A 1 89 ? 0.446 6.327 -12.116 1.00 90.56 89 TRP A C 1
ATOM 657 O O . TRP A 1 89 ? 0.253 6.462 -13.316 1.00 90.56 89 TRP A O 1
ATOM 667 N N . MET A 1 90 ? 1.296 7.103 -11.437 1.00 91.69 90 MET A N 1
ATOM 668 C CA . MET A 1 90 ? 2.149 8.118 -12.064 1.00 91.69 90 MET A CA 1
ATOM 669 C C . MET A 1 90 ? 3.425 7.537 -12.686 1.00 91.69 90 MET A C 1
ATOM 671 O O . MET A 1 90 ? 4.174 8.279 -13.312 1.00 91.69 90 MET A O 1
ATOM 675 N N . ASP A 1 91 ? 3.723 6.253 -12.481 1.00 91.25 91 ASP A N 1
ATOM 676 C CA . ASP A 1 91 ? 4.910 5.626 -13.050 1.00 91.25 91 ASP A CA 1
ATOM 677 C C . ASP A 1 91 ? 4.764 5.431 -14.564 1.00 91.25 91 ASP A C 1
ATOM 679 O O . ASP A 1 91 ? 3.861 4.738 -15.027 1.00 91.25 91 ASP A O 1
ATOM 683 N N . SER A 1 92 ? 5.693 6.011 -15.322 1.00 89.56 92 SER A N 1
ATOM 684 C CA . SER A 1 92 ? 5.805 5.857 -16.776 1.00 89.56 92 SER A CA 1
ATOM 685 C C . SER A 1 92 ? 7.156 5.245 -17.179 1.00 89.56 92 SER A C 1
ATOM 687 O O . SER A 1 92 ? 7.638 5.446 -18.294 1.00 89.56 92 SER A O 1
ATOM 689 N N . SER A 1 93 ? 7.827 4.538 -16.260 1.00 91.19 93 SER A N 1
ATOM 690 C CA . SER A 1 93 ? 9.206 4.054 -16.445 1.00 91.19 93 SER A CA 1
ATOM 691 C C . SER A 1 93 ? 9.298 2.739 -17.238 1.00 91.19 93 SER A C 1
ATOM 693 O O . SER A 1 93 ? 10.392 2.252 -17.531 1.00 91.19 93 SER A O 1
ATOM 695 N N . THR A 1 94 ? 8.153 2.167 -17.626 1.00 90.62 94 THR A N 1
ATOM 696 C CA . THR A 1 94 ? 8.031 0.787 -18.128 1.00 90.62 94 THR A CA 1
ATOM 697 C C . THR A 1 94 ? 7.818 0.658 -19.645 1.00 90.62 94 THR A C 1
ATOM 699 O O . THR A 1 94 ? 7.389 -0.390 -20.128 1.00 90.62 94 THR A O 1
ATOM 702 N N . GLU A 1 95 ? 8.186 1.676 -20.436 1.00 89.31 95 GLU A N 1
ATOM 703 C CA . GLU A 1 95 ? 8.023 1.690 -21.908 1.00 89.31 95 GLU A CA 1
ATOM 704 C C . GLU A 1 95 ? 8.616 0.449 -22.595 1.00 89.31 95 GLU A C 1
ATOM 706 O O . GLU A 1 95 ? 7.997 -0.153 -23.474 1.00 89.31 95 GLU A O 1
ATOM 711 N N . LYS A 1 96 ? 9.803 0.004 -22.165 1.00 90.62 96 LYS A N 1
ATOM 712 C CA . LYS A 1 96 ? 10.447 -1.192 -22.733 1.00 90.62 96 LYS A CA 1
ATOM 713 C C . LYS A 1 96 ? 9.616 -2.456 -22.490 1.00 90.62 96 LYS A C 1
ATOM 715 O O . LYS A 1 96 ? 9.549 -3.324 -23.358 1.00 90.62 96 LYS A O 1
ATOM 720 N N . GLN A 1 97 ? 8.991 -2.566 -21.321 1.00 90.62 97 GLN A N 1
ATOM 721 C CA . GLN A 1 97 ? 8.127 -3.680 -20.948 1.00 90.62 97 GLN A CA 1
ATOM 722 C C . GLN A 1 97 ? 6.798 -3.621 -21.709 1.00 90.62 97 GLN A C 1
ATOM 724 O O . GLN A 1 97 ? 6.361 -4.665 -22.193 1.00 90.62 97 GLN A O 1
ATOM 729 N N . CYS A 1 98 ? 6.206 -2.431 -21.893 1.00 87.19 98 CYS A N 1
ATOM 730 C CA . CYS A 1 98 ? 5.038 -2.240 -22.765 1.00 87.19 98 CYS A CA 1
ATOM 731 C C . CYS A 1 98 ? 5.321 -2.770 -24.180 1.00 87.19 98 CYS A C 1
ATOM 733 O O . CYS A 1 98 ? 4.599 -3.637 -24.666 1.00 87.19 98 CYS A O 1
ATOM 735 N N . GLN A 1 99 ? 6.422 -2.338 -24.805 1.00 87.44 99 GLN A N 1
ATOM 736 C CA . GLN A 1 99 ? 6.803 -2.768 -26.159 1.00 87.44 99 GLN A CA 1
ATOM 737 C C . GLN A 1 99 ? 7.069 -4.279 -26.253 1.00 87.44 99 GLN A C 1
ATOM 739 O O . GLN A 1 99 ? 6.690 -4.932 -27.228 1.00 87.44 99 GLN A O 1
ATOM 744 N N . ALA A 1 100 ? 7.720 -4.859 -25.239 1.00 88.69 100 ALA A N 1
ATOM 745 C CA . ALA A 1 100 ? 7.967 -6.297 -25.191 1.00 88.69 100 ALA A CA 1
ATOM 746 C C . ALA A 1 100 ? 6.659 -7.097 -25.086 1.00 88.69 100 ALA A C 1
ATOM 748 O O . ALA A 1 100 ? 6.506 -8.110 -25.769 1.00 88.69 100 ALA A O 1
ATOM 749 N N . MET A 1 101 ? 5.710 -6.627 -24.271 1.00 86.75 101 MET A N 1
ATOM 750 C CA . MET A 1 101 ? 4.399 -7.251 -24.113 1.00 86.75 101 MET A CA 1
ATOM 751 C C . MET A 1 101 ? 3.570 -7.148 -25.398 1.00 86.75 101 MET A C 1
ATOM 753 O O . MET A 1 101 ? 3.025 -8.153 -25.842 1.00 86.75 101 MET A O 1
ATOM 757 N N . GLU A 1 102 ? 3.552 -5.975 -26.040 1.00 86.06 102 GLU A N 1
ATOM 758 C CA . GLU A 1 102 ? 2.915 -5.741 -27.344 1.00 86.06 102 GLU A CA 1
ATOM 759 C C . GLU A 1 102 ? 3.385 -6.729 -28.408 1.00 86.06 102 GLU A C 1
ATOM 761 O O . GLU A 1 102 ? 2.577 -7.360 -29.097 1.00 86.06 102 GLU A O 1
ATOM 766 N N . LYS A 1 103 ? 4.706 -6.891 -28.509 1.00 87.19 103 LYS A N 1
ATOM 767 C CA . LYS A 1 103 ? 5.330 -7.809 -29.458 1.00 87.19 103 LYS A CA 1
ATOM 768 C C . LYS A 1 103 ? 5.009 -9.271 -29.149 1.00 87.19 103 LYS A C 1
ATOM 770 O O . LYS A 1 103 ? 4.864 -10.057 -30.077 1.00 87.19 103 LYS A O 1
ATOM 775 N N . ALA A 1 104 ? 4.908 -9.641 -27.873 1.00 88.12 104 ALA A N 1
ATOM 776 C CA . ALA A 1 104 ? 4.630 -11.016 -27.462 1.00 88.12 104 ALA A CA 1
ATOM 777 C C . ALA A 1 104 ? 3.205 -11.486 -27.812 1.00 88.12 104 ALA A C 1
ATOM 779 O O . ALA A 1 104 ? 2.975 -12.689 -27.890 1.00 88.12 104 ALA A O 1
ATOM 780 N N . VAL A 1 105 ? 2.266 -10.558 -28.032 1.00 85.75 105 VAL A N 1
ATOM 781 C CA . VAL A 1 105 ? 0.856 -10.851 -28.360 1.00 85.75 105 VAL A CA 1
ATOM 782 C C . VAL A 1 105 ? 0.467 -10.429 -29.787 1.00 85.75 105 VAL A C 1
ATOM 784 O O . VAL A 1 105 ? -0.699 -10.152 -30.072 1.00 85.75 105 VAL A O 1
ATOM 787 N N . ASP A 1 106 ? 1.447 -10.343 -30.694 1.00 80.88 106 ASP A N 1
ATOM 788 C CA . ASP A 1 106 ? 1.279 -9.982 -32.112 1.00 80.88 106 ASP A CA 1
ATOM 789 C C . ASP A 1 106 ? 0.581 -8.628 -32.366 1.00 80.88 106 ASP A C 1
ATOM 791 O O . ASP A 1 106 ? -0.001 -8.405 -33.429 1.00 80.88 106 ASP A O 1
ATOM 795 N N . GLY A 1 107 ? 0.615 -7.702 -31.401 1.00 66.12 107 GLY A N 1
ATOM 796 C CA . GLY A 1 107 ? 0.080 -6.342 -31.549 1.00 66.12 107 GLY A CA 1
ATOM 797 C C . GLY A 1 107 ? -1.439 -6.232 -31.769 1.00 66.12 107 GLY A C 1
ATOM 798 O O . GLY A 1 107 ? -1.931 -5.132 -32.023 1.00 66.12 107 GLY A O 1
ATOM 799 N N . LYS A 1 108 ? -2.203 -7.332 -31.675 1.00 61.06 108 LYS A N 1
ATOM 800 C CA . LYS A 1 108 ? -3.639 -7.358 -32.024 1.00 61.06 108 LYS A CA 1
ATOM 801 C C . LYS A 1 108 ? -4.584 -6.900 -30.905 1.00 61.06 108 LYS A C 1
ATOM 803 O O . LYS A 1 108 ? -5.740 -6.614 -31.194 1.00 61.06 108 LYS A O 1
ATOM 808 N N . GLU A 1 109 ? -4.097 -6.740 -29.673 1.00 54.78 109 GLU A N 1
ATOM 809 C CA . GLU A 1 109 ? -4.917 -6.380 -28.498 1.00 54.78 109 GLU A CA 1
ATOM 810 C C . GLU A 1 109 ? -4.301 -5.293 -27.593 1.00 54.78 109 GLU A C 1
ATOM 812 O O . GLU A 1 109 ? -4.553 -5.252 -26.393 1.00 54.78 109 GLU A O 1
ATOM 817 N N . VAL A 1 110 ? -3.477 -4.376 -28.119 1.00 53.03 110 VAL A N 1
ATOM 818 C CA . VAL A 1 110 ? -2.651 -3.531 -27.229 1.00 53.03 110 VAL A CA 1
ATOM 819 C C . VAL A 1 110 ? -2.745 -2.028 -27.472 1.00 53.03 110 VAL A C 1
ATOM 821 O O . VAL A 1 110 ? -1.765 -1.298 -27.466 1.00 53.03 110 VAL A O 1
ATOM 824 N N . ARG A 1 111 ? -3.966 -1.509 -27.614 1.00 51.78 111 ARG A N 1
ATOM 825 C CA . ARG A 1 111 ? -4.195 -0.067 -27.383 1.00 51.78 111 ARG A CA 1
ATOM 826 C C . ARG A 1 111 ? -4.420 0.269 -25.905 1.00 51.78 111 ARG A C 1
ATOM 828 O O . ARG A 1 111 ? -4.236 1.417 -25.516 1.00 51.78 111 ARG A O 1
ATOM 835 N N . PHE A 1 112 ? -4.773 -0.720 -25.080 1.00 51.53 112 PHE A N 1
ATOM 836 C CA . PHE A 1 112 ? -5.100 -0.518 -23.664 1.00 51.53 112 PHE A CA 1
ATOM 837 C C . PHE A 1 112 ? -3.869 -0.325 -22.763 1.00 51.53 112 PHE A C 1
ATOM 839 O O . PHE A 1 112 ? -3.895 0.536 -21.888 1.00 51.53 112 PHE A O 1
ATOM 846 N N . LEU A 1 113 ? -2.775 -1.065 -22.990 1.00 52.94 113 LEU A N 1
ATOM 847 C CA . LEU A 1 113 ? -1.571 -0.967 -22.145 1.00 52.94 113 LEU A CA 1
ATOM 848 C C . LEU A 1 113 ? -0.895 0.403 -22.263 1.00 52.94 113 LEU A C 1
ATOM 850 O O . LEU A 1 113 ? -0.450 0.965 -21.262 1.00 52.94 113 LEU A O 1
ATOM 854 N N . ARG A 1 114 ? -0.902 0.983 -23.467 1.00 56.19 114 ARG A N 1
ATOM 855 C CA . ARG A 1 114 ? -0.282 2.282 -23.728 1.00 56.19 114 ARG A CA 1
ATOM 856 C C . ARG A 1 114 ? -0.967 3.439 -22.999 1.00 56.19 114 ARG A C 1
ATOM 858 O O . ARG A 1 114 ? -0.286 4.344 -22.538 1.00 56.19 114 ARG A O 1
ATOM 865 N N . LEU A 1 115 ? -2.293 3.379 -22.848 1.00 52.31 115 LEU A N 1
ATOM 866 C CA . LEU A 1 115 ? -3.084 4.399 -22.146 1.00 52.31 115 LEU A CA 1
ATOM 867 C C . LEU A 1 115 ? -2.918 4.360 -20.619 1.00 52.31 115 LEU A C 1
ATOM 869 O O . LEU A 1 115 ? -3.109 5.386 -19.977 1.00 52.31 115 LEU A O 1
ATOM 873 N N . MET A 1 116 ? -2.598 3.198 -20.040 1.00 55.06 116 MET A N 1
ATOM 874 C CA . MET A 1 116 ? -2.588 3.007 -18.581 1.00 55.06 116 MET A CA 1
ATOM 875 C C . MET A 1 116 ? -1.189 2.968 -17.952 1.00 55.06 116 MET A C 1
ATOM 877 O O . MET A 1 116 ? -1.060 3.342 -16.792 1.00 55.06 116 MET A O 1
ATOM 881 N N . TYR A 1 117 ? -0.160 2.519 -18.681 1.00 54.84 117 TYR A N 1
ATOM 882 C CA . TYR A 1 117 ? 1.185 2.283 -18.121 1.00 54.84 117 TYR A CA 1
ATOM 883 C C . TYR A 1 117 ? 2.318 3.024 -18.844 1.00 54.84 117 TYR A C 1
ATOM 885 O O . TYR A 1 117 ? 3.434 3.086 -18.333 1.00 54.84 117 TYR A O 1
ATOM 893 N N . CYS A 1 118 ? 2.046 3.566 -20.033 1.00 55.50 118 CYS A N 1
ATOM 894 C CA . CYS A 1 118 ? 3.065 4.134 -20.920 1.00 55.50 118 CYS A CA 1
ATOM 895 C C . CYS A 1 118 ? 2.706 5.541 -21.434 1.00 55.50 118 CYS A C 1
ATOM 897 O O . CYS A 1 118 ? 3.308 6.037 -22.385 1.00 55.50 118 CYS A O 1
ATOM 899 N N . ALA A 1 119 ? 1.729 6.199 -20.802 1.00 48.38 119 ALA A N 1
ATOM 900 C CA . ALA A 1 119 ? 1.315 7.547 -21.164 1.00 48.38 119 ALA A CA 1
ATOM 901 C C . ALA A 1 119 ? 2.259 8.599 -20.555 1.00 48.38 119 ALA A C 1
ATOM 903 O O . ALA A 1 119 ? 2.327 8.749 -19.336 1.00 48.38 119 ALA A O 1
ATOM 904 N N . ASN A 1 120 ? 2.942 9.333 -21.436 1.00 47.06 120 ASN A N 1
ATOM 905 C CA . ASN A 1 120 ? 3.267 10.749 -21.255 1.00 47.06 120 ASN A CA 1
ATOM 906 C C . ASN A 1 120 ? 2.359 11.558 -22.183 1.00 47.06 120 ASN A C 1
ATOM 908 O O . ASN A 1 120 ? 2.241 11.150 -23.363 1.00 47.06 120 ASN A O 1
#

Sequence (120 aa):
TCDGVLKQPDGSIVSPVLMWVKAMDLLLEHIRSRIAVKSIRCIGGGAQQHGTVYWATGASKRLANLSSESTLHDGLGQAAFALPLSPIWMDSSTEKQCQAMEKAVDGKEVRFLRLMYCAN

InterPro domains:
  IPR043129 ATPase, nucleotide binding domain [SSF53067] (6-110)

Organism: Ancylostoma caninum (NCBI:txid29170)